Protein AF-A0A3N5STD5-F1 (afdb_monomer_lite)

Foldseek 3Di:
DDDDDDDPDDDDDDDDDPVVVVLVVLLFKDKDQDFWWAFKWFAQAQWKTKTKHWAPHFHPFWWDKDKDQQQQKWKQWPVRDTFGWPDKDWDDTGRTMTMIMTGGPGDHHRPTMIIIGGRHGIMMMTGPDD

Structure (mmCIF, N/CA/C/O backbone):
data_AF-A0A3N5STD5-F1
#
_entry.id   AF-A0A3N5STD5-F1
#
loop_
_atom_site.group_PDB
_atom_site.id
_atom_site.type_symbol
_atom_site.label_atom_id
_atom_site.label_alt_id
_atom_site.label_comp_id
_atom_site.label_asym_id
_atom_site.label_entity_id
_atom_site.label_seq_id
_atom_site.pdbx_PDB_ins_code
_atom_site.Cartn_x
_atom_site.Cartn_y
_atom_site.Cartn_z
_atom_site.occupancy
_atom_site.B_iso_or_equiv
_atom_site.auth_seq_id
_atom_site.auth_comp_id
_atom_site.auth_asym_id
_atom_site.auth_atom_id
_atom_site.pdbx_PDB_model_num
ATOM 1 N N . MET A 1 1 ? -17.150 -0.602 17.890 1.00 58.56 1 MET A N 1
ATOM 2 C CA . MET A 1 1 ? -16.863 -1.741 18.799 1.00 58.56 1 MET A CA 1
ATOM 3 C C . MET A 1 1 ? -18.070 -1.967 19.699 1.00 58.56 1 MET A C 1
ATOM 5 O O . MET A 1 1 ? -18.711 -0.989 20.048 1.00 58.56 1 MET A O 1
ATOM 9 N N . VAL A 1 2 ? -18.414 -3.212 20.040 1.00 60.97 2 VAL A N 1
ATOM 10 C CA . VAL A 1 2 ? -19.521 -3.514 20.971 1.00 60.97 2 VAL A CA 1
ATOM 11 C C . VAL A 1 2 ? -18.920 -3.829 22.340 1.00 60.97 2 VAL A C 1
ATOM 13 O O . VAL A 1 2 ? -18.091 -4.729 22.448 1.00 60.97 2 VAL A O 1
ATOM 16 N N . GLN A 1 3 ? -19.294 -3.069 23.369 1.00 64.88 3 GLN A N 1
ATOM 17 C CA . GLN A 1 3 ? -18.891 -3.319 24.754 1.00 64.88 3 GLN A CA 1
ATOM 18 C C . GLN A 1 3 ? -19.845 -4.352 25.364 1.00 64.88 3 GLN A C 1
ATOM 20 O O . GLN A 1 3 ? -21.055 -4.142 25.385 1.00 64.88 3 GLN A O 1
ATOM 25 N N . VAL A 1 4 ? -19.303 -5.490 25.805 1.00 72.25 4 VAL A N 1
ATOM 26 C CA . VAL A 1 4 ? -20.058 -6.538 26.506 1.00 72.25 4 VAL A CA 1
ATOM 27 C C . VAL A 1 4 ? -19.588 -6.553 27.948 1.00 72.25 4 VAL A C 1
ATOM 29 O O . VAL A 1 4 ? -18.437 -6.892 28.222 1.00 72.25 4 VAL A O 1
ATOM 32 N N . GLU A 1 5 ? -20.478 -6.181 28.860 1.00 76.31 5 GLU A N 1
ATOM 33 C CA . GLU A 1 5 ? -20.178 -6.133 30.286 1.00 76.31 5 GLU A CA 1
ATOM 34 C C . GLU A 1 5 ? -20.859 -7.284 31.030 1.00 76.31 5 GLU A C 1
ATOM 36 O O . GLU A 1 5 ? -22.054 -7.525 30.836 1.00 76.31 5 GLU A O 1
ATOM 41 N N . PRO A 1 6 ? -20.125 -8.021 31.881 1.00 73.50 6 PRO A N 1
ATOM 42 C CA . PRO A 1 6 ? -20.721 -9.040 32.727 1.00 73.50 6 PRO A CA 1
ATOM 43 C C . PRO A 1 6 ? -21.501 -8.378 33.870 1.00 73.50 6 PRO A C 1
ATOM 45 O O . PRO A 1 6 ? -20.928 -7.714 34.729 1.00 73.50 6 PRO A O 1
ATOM 48 N N . GLY A 1 7 ? -22.813 -8.597 33.913 1.00 78.31 7 GLY A N 1
ATOM 49 C CA . GLY A 1 7 ? -23.670 -8.078 34.974 1.00 78.31 7 GLY A CA 1
ATOM 50 C C . GLY A 1 7 ? -25.137 -8.437 34.760 1.00 78.31 7 GLY A C 1
ATOM 51 O O . GLY A 1 7 ? -25.549 -8.795 33.660 1.00 78.31 7 GLY A O 1
ATOM 52 N N . SER A 1 8 ? -25.936 -8.360 35.826 1.00 82.50 8 SER A N 1
ATOM 53 C CA . SER A 1 8 ? -27.399 -8.511 35.764 1.00 82.50 8 SER A CA 1
ATOM 54 C C . SER A 1 8 ? -28.131 -7.186 35.516 1.00 82.50 8 SER A C 1
ATOM 56 O O . SER A 1 8 ? -29.351 -7.180 35.364 1.00 82.50 8 SER A O 1
ATOM 58 N N . VAL A 1 9 ? -27.395 -6.070 35.489 1.00 79.12 9 VAL A N 1
ATOM 59 C CA . VAL A 1 9 ? -27.898 -4.707 35.299 1.00 79.12 9 VAL A CA 1
ATOM 60 C C . VAL A 1 9 ? -27.062 -4.039 34.213 1.00 79.12 9 VAL A C 1
ATOM 62 O O . VAL A 1 9 ? -25.842 -4.191 34.204 1.00 79.12 9 VAL A O 1
ATOM 65 N N . ALA A 1 10 ? -27.715 -3.316 33.306 1.00 76.19 10 ALA A N 1
ATOM 66 C CA . ALA A 1 10 ? -27.027 -2.497 32.316 1.00 76.19 10 ALA A CA 1
ATOM 67 C C . ALA A 1 10 ? -26.351 -1.304 33.009 1.00 76.19 10 ALA A C 1
ATOM 69 O O . ALA A 1 10 ? -27.002 -0.568 33.751 1.00 76.19 10 ALA A O 1
ATOM 70 N N . THR A 1 11 ? 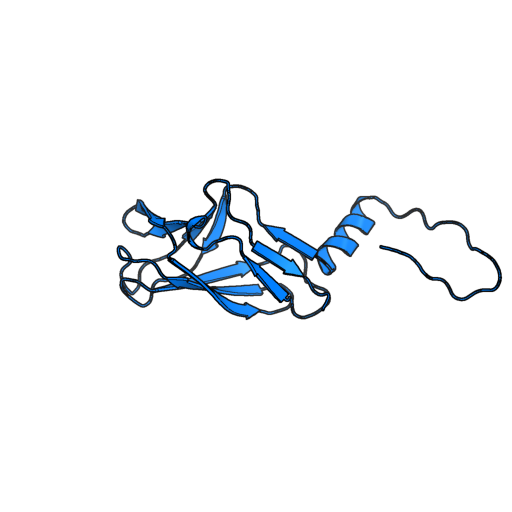-25.055 -1.137 32.783 1.00 77.75 11 THR A N 1
ATOM 71 C CA . THR A 1 11 ? -24.283 0.041 33.182 1.00 77.75 11 THR A CA 1
ATOM 72 C C . THR A 1 11 ? -24.541 1.197 32.217 1.00 77.75 11 THR A C 1
ATOM 74 O O . THR A 1 11 ? -25.002 1.002 31.087 1.00 77.75 11 THR A O 1
ATOM 77 N N . ASP A 1 12 ? -24.274 2.422 32.671 1.00 79.88 12 ASP A N 1
ATOM 78 C CA . ASP A 1 12 ? -24.343 3.594 31.803 1.00 79.88 12 ASP A CA 1
ATOM 79 C C . ASP A 1 12 ? -23.306 3.484 30.676 1.00 79.88 12 ASP A C 1
ATOM 81 O O . ASP A 1 12 ? -22.196 2.991 30.877 1.00 79.88 12 ASP A O 1
ATOM 85 N N . PHE A 1 13 ? -23.649 3.982 29.486 1.00 70.19 13 PHE A N 1
ATOM 86 C CA . PHE A 1 13 ? -22.715 4.009 28.362 1.00 70.19 13 PHE A CA 1
ATOM 87 C C . PHE A 1 13 ? -21.471 4.839 28.702 1.00 70.19 13 PHE A C 1
ATOM 89 O O . PHE A 1 13 ? -21.567 6.036 28.988 1.00 70.19 13 PHE A O 1
ATOM 96 N N . GLU A 1 14 ? -20.292 4.227 28.580 1.00 71.75 14 GLU A N 1
ATOM 97 C CA . GLU A 1 14 ? -19.027 4.954 28.637 1.00 71.75 14 GLU A CA 1
ATOM 98 C C . GLU A 1 14 ? -18.931 5.934 27.461 1.00 71.75 14 GLU A C 1
ATOM 100 O O . GLU A 1 14 ? -18.807 5.540 26.299 1.00 71.75 14 GLU A O 1
ATOM 105 N N . ASN A 1 15 ? -18.962 7.233 27.759 1.00 72.62 15 ASN A N 1
ATOM 106 C CA . ASN A 1 15 ? -18.720 8.270 26.763 1.00 72.62 15 ASN A CA 1
ATOM 107 C C . ASN A 1 15 ? -17.208 8.404 26.538 1.00 72.62 15 ASN A C 1
ATOM 109 O O . ASN A 1 15 ? -16.520 9.126 27.259 1.00 72.62 15 ASN A O 1
ATOM 113 N N . ARG A 1 16 ? -16.681 7.670 25.557 1.00 75.06 16 ARG A N 1
ATOM 114 C CA . ARG A 1 16 ? -15.303 7.853 25.086 1.00 75.06 16 ARG A CA 1
ATOM 115 C C . ARG A 1 16 ? -15.262 8.991 24.082 1.00 75.06 16 ARG A C 1
ATOM 117 O O . ARG A 1 16 ? -16.197 9.183 23.305 1.00 75.06 16 ARG A O 1
ATOM 124 N N . SER A 1 17 ? -14.178 9.756 24.080 1.00 80.31 17 SER A N 1
ATOM 125 C CA . SER A 1 17 ? -13.993 10.766 23.045 1.00 80.31 17 SER A CA 1
ATOM 126 C C . SER A 1 17 ? -13.829 10.096 21.677 1.00 80.31 17 SER A C 1
ATOM 128 O O . SER A 1 17 ? -13.299 8.989 21.556 1.00 80.31 17 SER A O 1
ATOM 130 N N . PHE A 1 18 ? -14.228 10.799 20.618 1.00 75.88 18 PHE A N 1
ATOM 131 C CA . PHE A 1 18 ? -14.092 10.307 19.245 1.00 75.88 18 PHE A CA 1
ATOM 132 C C . PHE A 1 18 ? -12.646 9.897 18.898 1.00 75.88 18 PHE A C 1
ATOM 134 O O . PHE A 1 18 ? -12.427 8.929 18.176 1.00 75.88 18 PHE A O 1
ATOM 141 N N . GLY A 1 19 ? -11.647 10.609 19.433 1.00 76.31 19 GLY A N 1
ATOM 142 C CA . GLY A 1 19 ? -10.234 10.284 19.222 1.00 76.31 19 GLY A CA 1
ATOM 143 C C . GLY A 1 19 ? -9.810 8.973 19.888 1.00 76.31 19 GLY A C 1
ATOM 144 O O . GLY A 1 19 ? -9.056 8.204 19.296 1.00 76.31 19 GLY A O 1
ATOM 145 N N . GLU A 1 20 ? -10.320 8.686 21.086 1.00 77.12 20 GLU A N 1
ATOM 146 C CA . GLU A 1 20 ? -10.051 7.426 21.789 1.00 77.12 20 GLU A CA 1
ATOM 147 C C . GLU A 1 20 ? -10.697 6.240 21.073 1.00 77.12 20 GLU A C 1
ATOM 149 O O . GLU A 1 20 ? -10.058 5.201 20.907 1.00 77.12 20 GLU A O 1
ATOM 154 N N . GLU A 1 21 ? -11.935 6.395 20.598 1.00 78.69 21 GLU A N 1
ATOM 155 C CA . GLU A 1 21 ? -12.605 5.348 19.825 1.00 78.69 21 GLU A CA 1
ATOM 156 C C . GLU A 1 21 ? -11.918 5.117 18.470 1.00 78.69 21 GLU A C 1
ATOM 158 O O . GLU A 1 21 ? -11.689 3.969 18.088 1.00 78.69 21 GLU A O 1
ATOM 163 N N . LEU A 1 22 ? -11.482 6.182 17.786 1.00 81.06 22 LEU A N 1
ATOM 164 C CA . LEU A 1 22 ? -10.717 6.071 16.542 1.00 81.06 22 LEU A CA 1
ATOM 165 C C . LEU A 1 22 ? -9.382 5.346 16.751 1.00 81.06 22 LEU A C 1
ATOM 167 O O . LEU A 1 22 ? -9.054 4.447 15.977 1.00 81.06 22 LEU A O 1
ATOM 171 N N . LEU A 1 23 ? -8.623 5.700 17.792 1.00 79.94 23 LEU A N 1
ATOM 172 C CA . LEU A 1 23 ? -7.362 5.028 18.120 1.00 79.94 23 LEU A CA 1
ATOM 173 C C . LEU A 1 23 ? -7.581 3.552 18.457 1.00 79.94 23 LEU A C 1
ATOM 175 O O . LEU A 1 23 ? -6.788 2.701 18.055 1.00 79.94 23 LEU A O 1
ATOM 179 N N . LEU A 1 24 ? -8.668 3.225 19.160 1.00 82.38 24 LEU A N 1
ATOM 180 C CA . LEU A 1 24 ? -9.045 1.836 19.404 1.00 82.38 24 LEU A CA 1
ATOM 181 C C . LEU A 1 24 ? -9.347 1.118 18.089 1.00 82.38 24 LEU A C 1
ATOM 183 O O . LEU A 1 24 ? -8.773 0.060 17.857 1.00 82.38 24 LEU A O 1
ATOM 187 N N . CYS A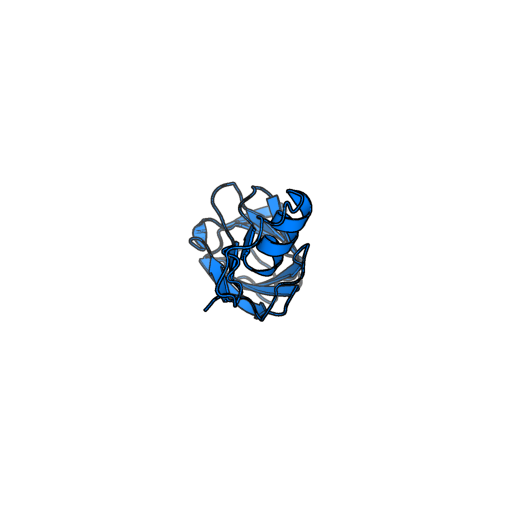 1 25 ? -10.155 1.701 17.203 1.00 85.50 25 CYS A N 1
ATOM 188 C CA . CYS A 1 25 ? -10.454 1.131 15.889 1.00 85.50 25 CYS A CA 1
ATOM 189 C C . CYS A 1 25 ? -9.199 0.930 15.024 1.00 85.50 25 CYS A C 1
ATOM 191 O O . CYS A 1 25 ? -9.061 -0.125 14.409 1.00 85.50 25 CYS A O 1
ATOM 193 N N . GLN A 1 26 ? -8.256 1.876 15.026 1.00 85.50 26 GLN A N 1
ATOM 194 C CA . GLN A 1 26 ? -7.005 1.788 14.258 1.00 85.50 26 GLN A CA 1
ATOM 195 C C . GLN A 1 26 ? -6.092 0.643 14.714 1.00 85.50 26 GLN A C 1
ATOM 197 O O . GLN A 1 26 ? -5.301 0.135 13.924 1.00 85.50 26 GLN A O 1
ATOM 202 N N . ARG A 1 27 ? -6.216 0.173 15.959 1.00 91.06 27 ARG A N 1
ATOM 203 C CA . ARG A 1 27 ? -5.521 -1.046 16.403 1.00 91.06 27 ARG A CA 1
ATOM 204 C C . ARG A 1 27 ? -6.122 -2.316 15.795 1.00 91.06 27 ARG A C 1
ATOM 206 O O . ARG A 1 27 ? -5.444 -3.339 15.782 1.00 91.06 27 ARG A O 1
ATOM 213 N N . TYR A 1 28 ? -7.372 -2.273 15.331 1.00 91.81 28 TYR A N 1
ATOM 214 C CA . TYR A 1 28 ? -8.066 -3.432 14.769 1.00 91.81 28 TYR A CA 1
ATOM 215 C C . TYR A 1 28 ? -8.057 -3.470 13.248 1.00 91.81 28 TYR A C 1
ATOM 217 O O . TYR A 1 28 ? -7.851 -4.543 12.679 1.00 91.81 28 TYR A O 1
ATOM 225 N N . TYR A 1 29 ? -8.259 -2.315 12.617 1.00 92.94 29 TYR A N 1
ATOM 226 C CA . TYR A 1 29 ? -8.349 -2.177 11.172 1.00 92.94 29 TYR A CA 1
ATOM 227 C C . TYR A 1 29 ? -7.724 -0.864 10.700 1.00 92.94 29 TYR A C 1
ATOM 229 O O . TYR A 1 29 ? -8.023 0.208 11.231 1.00 92.94 29 TYR A O 1
ATOM 237 N N . GLN A 1 30 ? -6.898 -0.935 9.658 1.00 94.19 30 GLN A N 1
ATOM 238 C CA . GLN A 1 30 ? -6.364 0.235 8.961 1.00 94.19 30 GLN A CA 1
ATOM 239 C C . GLN A 1 30 ? -6.473 0.043 7.452 1.00 94.19 30 GLN A C 1
ATOM 241 O O . GLN A 1 30 ? -6.278 -1.055 6.937 1.00 94.19 30 GLN A O 1
ATOM 246 N N . LYS A 1 31 ? -6.754 1.129 6.730 1.00 94.25 31 LYS A N 1
ATOM 247 C CA . LYS A 1 31 ? -6.858 1.130 5.269 1.00 94.25 31 LYS A CA 1
ATOM 248 C C . LYS A 1 31 ? -6.063 2.281 4.672 1.00 94.25 31 LYS A C 1
ATOM 250 O O . LYS A 1 31 ? -6.308 3.445 4.979 1.00 94.25 31 LYS A O 1
ATOM 255 N N . LEU A 1 32 ? -5.147 1.948 3.771 1.00 94.31 32 LEU A N 1
ATOM 256 C CA . LEU A 1 32 ? -4.412 2.891 2.939 1.00 94.31 32 LEU A CA 1
ATOM 257 C C . LEU A 1 32 ? -5.073 2.940 1.564 1.00 94.31 32 LEU A C 1
ATOM 259 O O . LEU A 1 32 ? -4.855 2.053 0.749 1.00 94.31 32 LEU A O 1
ATOM 263 N N . SER A 1 33 ? -5.898 3.956 1.308 1.00 94.75 33 SER A N 1
ATOM 264 C CA . SER A 1 33 ? -6.582 4.139 0.014 1.00 94.75 33 SER A CA 1
ATOM 265 C C . SER A 1 33 ? -6.476 5.552 -0.556 1.00 94.75 33 SER A C 1
ATOM 267 O O . SER A 1 33 ? -6.947 5.807 -1.661 1.00 94.75 33 SER A O 1
ATOM 269 N N . ALA A 1 34 ? -5.871 6.484 0.183 1.00 91.81 34 ALA A N 1
ATOM 270 C CA . ALA A 1 34 ? -5.622 7.828 -0.320 1.00 91.81 34 ALA A CA 1
ATOM 271 C C . ALA A 1 34 ? -4.633 7.775 -1.493 1.00 91.81 34 ALA A C 1
ATOM 273 O O . ALA A 1 34 ? -3.681 6.990 -1.478 1.00 91.81 34 ALA A O 1
ATOM 274 N N . ALA A 1 35 ? -4.854 8.612 -2.507 1.00 92.31 35 ALA A N 1
ATOM 275 C CA . ALA A 1 35 ? -3.870 8.804 -3.564 1.00 92.31 35 ALA A CA 1
ATOM 276 C C . ALA A 1 35 ? -2.584 9.368 -2.948 1.00 92.31 35 ALA A C 1
ATOM 278 O O . ALA A 1 35 ? -2.630 10.299 -2.141 1.00 92.31 35 ALA A O 1
ATOM 279 N N . GLY A 1 36 ? -1.435 8.800 -3.301 1.00 92.19 36 GLY A N 1
ATOM 280 C CA . GLY A 1 36 ? -0.190 9.134 -2.622 1.00 92.19 36 GLY A CA 1
ATOM 281 C C . GLY A 1 36 ? 0.810 7.992 -2.577 1.00 92.19 36 GLY A C 1
ATOM 282 O O . GLY A 1 36 ? 0.587 6.905 -3.108 1.00 92.19 36 GLY A O 1
ATOM 283 N N . ARG A 1 37 ? 1.962 8.277 -1.971 1.00 92.50 37 ARG A N 1
ATOM 284 C CA . ARG A 1 37 ? 3.056 7.318 -1.799 1.00 92.50 37 ARG A CA 1
ATOM 285 C C . ARG A 1 37 ? 2.783 6.491 -0.549 1.00 92.50 37 ARG A C 1
ATOM 287 O O . ARG A 1 37 ? 2.537 7.063 0.507 1.00 92.50 37 ARG A O 1
ATOM 294 N N . PHE A 1 38 ? 2.826 5.171 -0.679 1.00 93.69 38 PHE A N 1
ATOM 295 C CA . PHE A 1 38 ? 2.576 4.250 0.430 1.00 93.69 38 PHE A CA 1
ATOM 296 C C . PHE A 1 38 ? 3.858 3.813 1.126 1.00 93.69 38 PHE A C 1
ATOM 298 O O . PHE A 1 38 ? 3.890 3.731 2.347 1.00 93.69 38 PHE A O 1
ATOM 305 N N . GLY A 1 39 ? 4.913 3.552 0.360 1.00 94.06 39 GLY A N 1
ATOM 306 C CA . GLY A 1 39 ? 6.149 3.007 0.901 1.00 94.06 39 GLY A CA 1
ATOM 307 C C . GLY A 1 39 ? 7.312 3.163 -0.058 1.00 94.06 39 GLY A C 1
ATOM 308 O O . GLY A 1 39 ? 7.136 3.507 -1.232 1.00 94.06 39 GLY A O 1
ATOM 309 N N . VAL A 1 40 ? 8.503 2.910 0.466 1.00 95.56 40 VAL A N 1
ATOM 310 C CA . VAL A 1 40 ? 9.763 2.992 -0.272 1.00 95.56 40 VAL A CA 1
ATOM 311 C C . VAL A 1 40 ? 10.544 1.699 -0.106 1.00 95.56 40 VAL A C 1
ATOM 313 O O . VAL A 1 40 ? 10.373 0.974 0.873 1.00 95.56 40 VAL A O 1
ATOM 316 N N . GLY A 1 41 ? 11.411 1.406 -1.061 1.00 95.56 41 GLY A N 1
ATOM 317 C CA . GLY A 1 41 ? 12.308 0.269 -0.976 1.00 95.56 41 GLY A CA 1
ATOM 318 C C . GLY A 1 41 ? 13.232 0.199 -2.177 1.00 95.56 41 GLY A C 1
ATOM 319 O O . GLY A 1 41 ? 13.656 1.237 -2.687 1.00 95.56 41 GLY A O 1
ATOM 320 N N . GLN A 1 42 ? 13.551 -1.014 -2.613 1.00 96.44 42 GLN A N 1
ATOM 321 C CA . GLN A 1 42 ? 14.558 -1.245 -3.643 1.00 96.4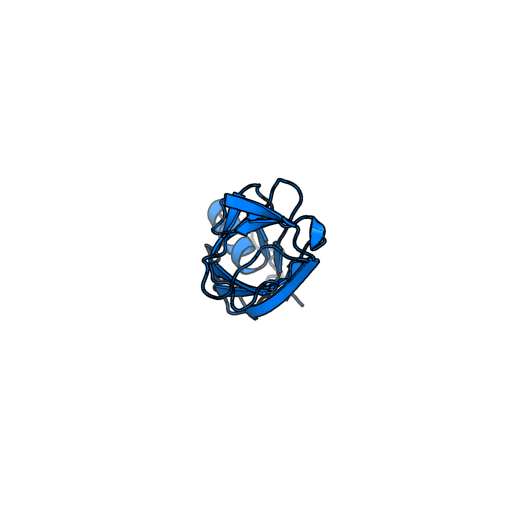4 42 GLN A CA 1
ATOM 322 C C . GLN A 1 42 ? 14.119 -2.298 -4.653 1.00 96.44 42 GLN A C 1
ATOM 324 O O . GLN A 1 42 ? 13.386 -3.237 -4.338 1.00 96.44 42 GLN A O 1
ATOM 329 N N . CYS A 1 43 ? 14.623 -2.159 -5.869 1.00 96.56 43 CYS A N 1
ATOM 330 C CA . CYS A 1 43 ? 14.556 -3.178 -6.901 1.00 96.56 43 CYS A CA 1
ATOM 331 C C . CYS A 1 43 ? 15.752 -4.121 -6.744 1.00 96.56 43 CYS A C 1
ATOM 333 O O . CYS A 1 43 ? 16.884 -3.668 -6.589 1.00 96.56 43 CYS A O 1
ATOM 335 N N . TYR A 1 44 ? 15.534 -5.430 -6.833 1.00 95.69 44 TYR A N 1
ATOM 336 C CA . TYR A 1 44 ? 16.621 -6.421 -6.867 1.00 95.69 44 TYR A CA 1
ATOM 337 C C . TYR A 1 44 ? 16.711 -7.141 -8.219 1.00 95.69 44 TYR A C 1
ATOM 339 O O . TYR A 1 44 ? 17.627 -7.930 -8.444 1.00 95.69 44 TYR A O 1
ATOM 347 N N . SER A 1 45 ? 15.792 -6.857 -9.144 1.00 96.25 45 SER A N 1
ATOM 348 C CA . SER A 1 45 ? 15.859 -7.298 -10.537 1.00 96.25 45 SER A CA 1
ATOM 349 C C . SER A 1 45 ? 15.267 -6.239 -11.477 1.00 96.25 45 SER A C 1
ATOM 351 O O . SER A 1 45 ? 14.882 -5.150 -11.054 1.00 96.25 45 SER A O 1
ATOM 353 N N . THR A 1 46 ? 15.181 -6.558 -12.769 1.00 95.81 46 THR A N 1
ATOM 354 C CA . THR A 1 46 ? 14.559 -5.693 -13.784 1.00 95.81 46 THR A CA 1
ATOM 355 C C . THR A 1 46 ? 13.025 -5.703 -13.765 1.00 95.81 46 THR A C 1
ATOM 357 O O . THR A 1 46 ? 12.386 -4.905 -14.456 1.00 95.81 46 THR A O 1
ATOM 360 N N . THR A 1 47 ? 12.425 -6.592 -12.969 1.00 96.94 47 THR A N 1
ATOM 361 C CA . THR A 1 47 ? 10.969 -6.804 -12.882 1.00 96.94 47 THR A CA 1
ATOM 362 C C . THR A 1 47 ? 10.470 -6.980 -11.452 1.00 96.94 47 THR A C 1
ATOM 364 O O . THR A 1 47 ? 9.274 -7.172 -11.253 1.00 96.94 47 THR A O 1
ATOM 367 N N . SER A 1 48 ? 11.357 -6.964 -10.455 1.00 97.19 48 SER A N 1
ATOM 368 C CA . SER A 1 48 ? 11.012 -7.261 -9.066 1.00 97.19 48 SER A CA 1
ATOM 369 C C . SER A 1 48 ? 11.733 -6.350 -8.081 1.00 97.19 48 SER A C 1
ATOM 371 O O . SER A 1 48 ? 12.909 -6.008 -8.241 1.00 97.19 48 SER A O 1
ATOM 373 N N . GLY A 1 49 ? 11.009 -5.999 -7.027 1.00 96.75 49 GLY A N 1
ATOM 374 C CA . GLY A 1 49 ? 11.511 -5.231 -5.903 1.00 96.75 49 GLY A CA 1
ATOM 375 C C . GLY A 1 49 ? 10.711 -5.500 -4.640 1.00 96.75 49 GLY A C 1
ATOM 376 O O . GLY A 1 49 ? 9.761 -6.284 -4.631 1.00 96.75 49 GLY A O 1
ATOM 377 N N . GLU A 1 50 ? 11.114 -4.835 -3.572 1.00 97.06 50 GLU A N 1
ATOM 378 C CA . GLU A 1 50 ? 10.469 -4.902 -2.271 1.00 97.06 50 GLU A CA 1
ATOM 379 C C . GLU A 1 50 ? 10.268 -3.489 -1.742 1.00 97.06 50 GLU A C 1
ATOM 381 O O . GLU A 1 50 ? 11.154 -2.641 -1.869 1.00 97.06 50 GLU A O 1
ATOM 386 N N . VAL A 1 51 ? 9.096 -3.228 -1.173 1.00 96.81 51 VAL A N 1
ATOM 387 C CA . VAL A 1 51 ? 8.743 -1.950 -0.552 1.00 96.81 51 VAL A CA 1
ATOM 388 C C . VAL A 1 51 ? 8.338 -2.175 0.889 1.00 96.81 51 VAL A C 1
ATOM 390 O O . VAL A 1 51 ? 7.694 -3.167 1.212 1.00 96.81 51 VAL A O 1
ATOM 393 N N . HIS A 1 52 ? 8.677 -1.217 1.737 1.00 96.00 52 HIS A N 1
ATOM 394 C CA . HIS A 1 52 ? 8.344 -1.240 3.148 1.00 96.00 52 HIS A CA 1
ATOM 395 C C . HIS A 1 52 ? 7.505 -0.023 3.500 1.00 96.00 52 HIS A C 1
ATOM 397 O O . HIS A 1 52 ? 7.742 1.086 3.003 1.00 96.00 52 HIS A O 1
ATOM 403 N N . LEU A 1 53 ? 6.522 -0.233 4.368 1.00 95.00 53 LEU A N 1
ATOM 404 C CA . LEU A 1 53 ? 5.742 0.841 4.958 1.00 95.00 53 LEU A CA 1
ATOM 405 C C . LEU A 1 53 ? 5.504 0.600 6.443 1.00 95.00 53 LEU A C 1
ATOM 407 O O . LEU A 1 53 ? 5.520 -0.534 6.926 1.00 95.00 53 LEU A O 1
ATOM 411 N N . TRP A 1 54 ? 5.276 1.700 7.151 1.00 93.69 54 TRP A N 1
ATOM 412 C CA . TRP A 1 54 ? 4.995 1.710 8.578 1.00 93.69 54 TRP A CA 1
ATOM 413 C C . TRP A 1 54 ? 3.591 2.248 8.812 1.00 93.69 54 TRP A C 1
ATOM 415 O O . TRP A 1 54 ? 3.202 3.262 8.227 1.00 93.69 54 TRP A O 1
ATOM 425 N N . LEU A 1 55 ? 2.841 1.577 9.677 1.00 92.88 55 LEU A N 1
ATOM 426 C CA . LEU A 1 55 ? 1.538 2.051 10.115 1.00 92.88 55 LEU A CA 1
ATOM 427 C C . LEU A 1 55 ? 1.707 3.126 11.201 1.00 92.88 55 LEU A C 1
ATOM 429 O O . LEU A 1 55 ? 2.596 3.011 12.047 1.00 92.88 55 LEU A O 1
ATOM 433 N N . PRO A 1 56 ? 0.849 4.163 11.227 1.00 88.94 56 PRO A N 1
ATOM 434 C CA . PRO A 1 56 ? 0.901 5.215 12.245 1.00 88.94 56 PRO A CA 1
ATOM 435 C C . PRO A 1 56 ? 0.546 4.713 13.651 1.00 88.94 56 PRO A C 1
ATOM 437 O O . PRO A 1 56 ? 0.869 5.357 14.644 1.00 88.94 56 PRO A O 1
ATOM 440 N N . THR A 1 57 ? -0.154 3.585 13.755 1.00 90.25 57 THR A N 1
ATOM 441 C CA . THR A 1 57 ? -0.538 2.954 15.021 1.00 90.25 57 THR A CA 1
ATOM 442 C C . THR A 1 57 ? -0.293 1.460 14.916 1.00 90.25 57 THR A C 1
ATOM 444 O O . THR A 1 57 ? -0.558 0.862 13.873 1.00 90.25 57 THR A O 1
ATOM 447 N N . SER A 1 58 ? 0.217 0.852 15.987 1.00 93.00 58 SER A N 1
ATOM 448 C CA . SER A 1 58 ? 0.413 -0.591 16.025 1.00 93.00 58 SER A CA 1
ATOM 449 C C . SER A 1 58 ? -0.924 -1.331 16.079 1.00 93.00 58 SER A C 1
ATOM 451 O O . SER A 1 58 ? -1.821 -1.010 16.862 1.00 93.00 58 SER A O 1
ATOM 453 N N . MET A 1 59 ? -1.040 -2.354 15.245 1.00 92.81 59 MET A N 1
ATOM 454 C CA . MET A 1 59 ? -2.128 -3.317 15.250 1.00 92.81 59 MET A CA 1
ATOM 455 C C . MET A 1 59 ? -2.123 -4.112 16.562 1.00 92.81 59 MET A C 1
ATOM 457 O O . MET A 1 59 ? -1.100 -4.259 17.236 1.00 92.81 59 MET A O 1
ATOM 461 N N . ARG A 1 60 ? -3.285 -4.639 16.945 1.00 92.56 60 ARG A N 1
ATOM 462 C CA . ARG A 1 60 ? -3.466 -5.441 18.162 1.00 92.56 60 ARG A CA 1
ATOM 463 C C . ARG A 1 60 ? -2.762 -6.800 18.081 1.00 92.56 60 ARG A C 1
ATOM 465 O O . ARG A 1 60 ? -2.260 -7.280 19.094 1.00 92.56 60 ARG A O 1
ATOM 472 N N . SER A 1 61 ? -2.746 -7.404 16.900 1.00 90.94 61 SER A N 1
ATOM 473 C CA . SER A 1 61 ? -2.071 -8.662 16.566 1.00 90.94 61 SER A CA 1
ATOM 474 C C . SER A 1 61 ? -1.563 -8.602 15.125 1.00 90.94 61 SER A C 1
ATOM 476 O O . SER A 1 61 ? -1.805 -7.612 14.430 1.00 90.94 61 SER A O 1
ATOM 478 N N . ALA A 1 62 ? -0.834 -9.637 14.690 1.00 87.81 62 ALA A N 1
ATOM 479 C CA . ALA A 1 62 ? -0.345 -9.738 13.317 1.00 87.81 62 ALA A CA 1
ATOM 480 C C . ALA A 1 62 ? -1.494 -9.509 12.323 1.00 87.81 62 ALA A C 1
ATOM 482 O O . ALA A 1 62 ? -2.551 -10.131 12.442 1.00 87.81 62 ALA A O 1
ATOM 483 N N . ALA A 1 63 ? -1.296 -8.576 11.391 1.00 90.44 63 ALA A N 1
ATOM 484 C CA . ALA A 1 63 ? -2.341 -8.164 10.470 1.00 90.44 63 ALA A CA 1
ATOM 485 C C . ALA A 1 63 ? -2.437 -9.111 9.269 1.00 90.44 63 ALA A C 1
ATOM 487 O O . ALA A 1 63 ? -1.438 -9.390 8.599 1.00 90.44 63 ALA A O 1
ATOM 488 N N . ASN A 1 64 ? -3.663 -9.518 8.955 1.00 92.44 64 ASN A N 1
ATOM 489 C CA . ASN A 1 64 ? -4.062 -10.018 7.652 1.00 92.44 64 ASN A CA 1
ATOM 490 C C . ASN A 1 64 ? -4.070 -8.846 6.667 1.00 92.44 64 ASN A C 1
ATOM 492 O O . ASN A 1 64 ? -4.781 -7.860 6.875 1.00 92.44 64 ASN A O 1
ATOM 496 N N . VAL A 1 65 ? -3.260 -8.949 5.612 1.00 95.12 65 VAL A N 1
ATOM 497 C CA . VAL A 1 65 ? -3.121 -7.899 4.598 1.00 95.12 65 VAL A CA 1
ATOM 498 C C . VAL A 1 65 ? -3.889 -8.287 3.345 1.00 95.12 65 VAL A C 1
ATOM 500 O O . VAL A 1 65 ? -3.642 -9.343 2.762 1.00 95.12 65 VAL A O 1
ATOM 503 N N . THR A 1 66 ? -4.780 -7.411 2.896 1.00 95.50 66 THR A N 1
ATOM 504 C CA . THR A 1 66 ? -5.506 -7.566 1.632 1.00 95.50 66 THR A CA 1
ATOM 505 C C . THR A 1 66 ? -5.281 -6.365 0.727 1.00 95.50 66 THR A C 1
ATOM 507 O O . THR A 1 66 ? -5.204 -5.227 1.187 1.00 95.50 66 THR A O 1
ATOM 510 N N . PHE A 1 67 ? -5.194 -6.618 -0.576 1.00 96.19 67 PHE A N 1
ATOM 511 C CA . PHE A 1 67 ? -4.915 -5.604 -1.588 1.00 96.19 67 PHE A CA 1
ATOM 512 C C . PHE A 1 67 ? -6.096 -5.477 -2.549 1.00 96.19 67 PHE A C 1
ATOM 514 O O . PHE A 1 67 ? -6.788 -6.456 -2.834 1.00 96.19 67 PHE A O 1
ATOM 521 N N . SER A 1 68 ? -6.281 -4.288 -3.119 1.00 96.75 68 SER A N 1
ATOM 522 C CA . SER A 1 68 ? -6.989 -4.151 -4.393 1.00 96.75 68 SER A CA 1
ATOM 523 C C . SER A 1 68 ? -6.221 -4.864 -5.517 1.00 96.75 68 SER A C 1
ATOM 525 O O . SER A 1 68 ? -5.115 -5.376 -5.325 1.00 96.75 68 SER A O 1
ATOM 527 N N . ALA A 1 69 ? -6.785 -4.891 -6.727 1.00 96.50 69 ALA A N 1
ATOM 528 C CA . ALA A 1 69 ? -6.115 -5.504 -7.872 1.00 96.50 69 ALA A CA 1
ATOM 529 C C . ALA A 1 69 ? -4.710 -4.912 -8.088 1.00 96.50 69 ALA A C 1
ATOM 531 O O . ALA A 1 69 ? -4.549 -3.691 -8.093 1.00 96.50 69 ALA A O 1
ATOM 532 N N . ALA A 1 70 ? -3.708 -5.765 -8.324 1.00 96.38 70 ALA A N 1
ATOM 533 C CA . ALA A 1 70 ? -2.310 -5.353 -8.489 1.00 96.38 70 ALA A CA 1
ATOM 534 C C . ALA A 1 70 ? -2.144 -4.231 -9.534 1.00 96.38 70 ALA A C 1
ATOM 536 O O . ALA A 1 70 ? -1.433 -3.264 -9.292 1.00 96.38 70 ALA A O 1
ATOM 537 N N . SER A 1 71 ? -2.903 -4.291 -10.631 1.00 95.56 71 SER A N 1
ATOM 538 C CA . SER A 1 71 ? -2.893 -3.295 -11.710 1.00 95.56 71 SER A CA 1
ATOM 539 C C . SER A 1 71 ? -3.365 -1.891 -11.311 1.00 95.56 71 SER A C 1
ATOM 541 O O . SER A 1 71 ? -3.179 -0.952 -12.081 1.00 95.56 71 SER A O 1
ATOM 543 N N . THR A 1 72 ? -3.997 -1.730 -10.143 1.00 95.69 72 THR A N 1
ATOM 544 C CA . THR A 1 72 ? -4.348 -0.409 -9.585 1.00 95.69 72 THR A CA 1
ATOM 545 C C . THR A 1 72 ? -3.155 0.281 -8.926 1.00 95.69 72 THR A C 1
ATOM 547 O O . THR A 1 72 ? -3.155 1.503 -8.785 1.00 95.69 72 THR A O 1
ATOM 550 N N . PHE A 1 73 ? -2.128 -0.484 -8.550 1.00 96.25 73 PHE A N 1
ATOM 551 C CA . PHE A 1 73 ? -0.892 0.044 -7.999 1.00 96.25 73 PHE A CA 1
ATOM 552 C C . PHE A 1 73 ? 0.078 0.402 -9.117 1.00 96.25 73 PHE A C 1
ATOM 554 O O . PHE A 1 73 ? 0.161 -0.251 -10.163 1.00 96.25 73 PHE A O 1
ATOM 561 N N . VAL A 1 74 ? 0.877 1.426 -8.855 1.00 95.94 74 VAL A N 1
ATOM 562 C CA . VAL A 1 74 ? 1.995 1.804 -9.707 1.00 95.94 74 VAL A CA 1
ATOM 563 C C . VAL A 1 74 ? 3.238 1.970 -8.853 1.00 95.94 74 V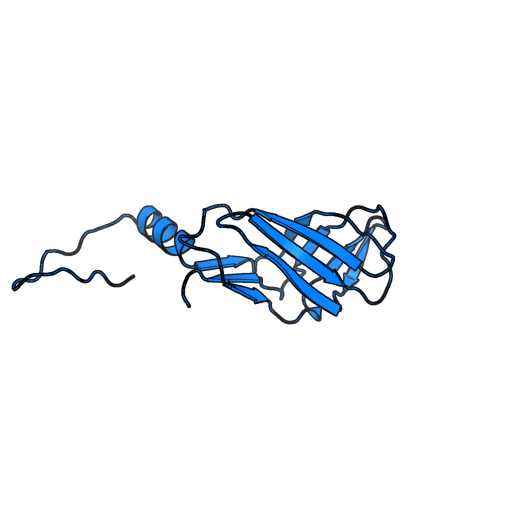AL A C 1
ATOM 565 O O . VAL A 1 74 ? 3.172 2.288 -7.665 1.00 95.94 74 VAL A O 1
ATOM 568 N N . VAL A 1 75 ? 4.388 1.768 -9.471 1.00 95.88 75 VAL A N 1
ATOM 569 C CA . VAL A 1 75 ? 5.666 2.120 -8.875 1.00 95.88 75 VAL A CA 1
ATOM 570 C C . VAL A 1 75 ? 6.295 3.274 -9.622 1.00 95.88 75 VAL A C 1
ATOM 572 O O . VAL A 1 75 ? 6.264 3.316 -10.851 1.00 95.88 75 VAL A O 1
ATOM 575 N N . PHE A 1 76 ? 6.866 4.210 -8.874 1.00 93.12 76 PHE A N 1
ATOM 576 C CA . PHE A 1 76 ? 7.697 5.262 -9.438 1.00 93.12 76 PHE A CA 1
ATOM 577 C C . PHE A 1 76 ? 9.146 4.769 -9.453 1.00 93.12 76 PHE A C 1
ATOM 579 O O . PHE A 1 76 ? 9.728 4.541 -8.388 1.00 93.12 76 PHE A O 1
ATOM 586 N N . SER A 1 77 ? 9.693 4.542 -10.650 1.00 86.81 77 SER A N 1
ATOM 587 C CA . SER A 1 77 ? 11.062 4.048 -10.831 1.00 86.81 77 SER A CA 1
ATOM 588 C C . SER A 1 77 ? 12.092 5.178 -10.799 1.00 86.81 77 SER A C 1
ATOM 590 O O . SER A 1 77 ? 11.762 6.352 -10.991 1.00 86.81 77 SER A O 1
ATOM 592 N N . ALA A 1 78 ? 13.367 4.826 -10.620 1.00 86.38 78 ALA A N 1
ATOM 593 C CA . ALA A 1 78 ? 14.475 5.784 -10.668 1.00 86.38 78 ALA A CA 1
ATOM 594 C C . ALA A 1 78 ? 14.602 6.503 -12.028 1.00 86.38 78 ALA A C 1
ATOM 596 O O . ALA A 1 78 ? 15.122 7.615 -12.089 1.00 86.38 78 ALA A O 1
ATOM 597 N N . ALA A 1 79 ? 14.048 5.930 -13.103 1.00 85.06 79 ALA A N 1
ATOM 598 C CA . ALA A 1 79 ? 13.946 6.566 -14.417 1.00 85.06 79 ALA A CA 1
ATOM 599 C C . ALA A 1 79 ? 12.845 7.649 -14.507 1.00 85.06 79 ALA A C 1
ATOM 601 O O . ALA A 1 79 ? 12.567 8.158 -15.592 1.00 85.06 79 ALA A O 1
ATOM 602 N N . GLY A 1 80 ? 12.173 7.983 -13.399 1.00 85.56 80 GLY A N 1
ATOM 603 C CA . GLY A 1 80 ? 11.128 9.010 -13.355 1.00 85.56 80 GLY A CA 1
ATOM 604 C C . GLY A 1 80 ? 9.806 8.588 -14.002 1.00 85.56 80 GLY A C 1
ATOM 605 O O . GLY A 1 80 ? 9.001 9.444 -14.364 1.00 85.56 80 GLY A O 1
ATOM 606 N N . SER A 1 81 ? 9.585 7.282 -14.172 1.00 88.56 81 SER A N 1
ATOM 607 C CA . SER A 1 81 ? 8.408 6.727 -14.845 1.00 88.56 81 SER A CA 1
ATOM 608 C C . SER A 1 81 ? 7.487 6.003 -13.865 1.00 88.56 81 SER A C 1
ATOM 610 O O . SER A 1 81 ? 7.951 5.331 -12.944 1.00 88.56 81 SER A O 1
ATOM 612 N N . ASN A 1 82 ? 6.176 6.107 -14.096 1.00 92.88 82 ASN A N 1
ATOM 613 C CA . ASN A 1 82 ? 5.182 5.278 -13.416 1.00 92.88 82 ASN A CA 1
ATOM 614 C C . ASN A 1 82 ? 5.036 3.951 -14.161 1.00 92.88 82 ASN A C 1
ATOM 616 O O . ASN A 1 82 ? 4.751 3.941 -15.358 1.00 92.88 82 ASN A O 1
ATOM 620 N N . ILE A 1 83 ? 5.193 2.842 -13.449 1.00 95.19 83 ILE A N 1
ATOM 621 C CA . ILE A 1 83 ? 5.104 1.494 -14.006 1.00 95.19 83 ILE A CA 1
ATOM 622 C C . ILE A 1 83 ? 3.988 0.747 -13.289 1.00 95.19 83 ILE A C 1
ATOM 624 O O . ILE A 1 83 ? 3.950 0.707 -12.061 1.00 95.19 83 ILE A O 1
ATOM 628 N N . THR A 1 84 ? 3.077 0.148 -14.050 1.00 96.44 84 THR A N 1
ATOM 629 C CA . THR A 1 84 ? 1.975 -0.643 -13.494 1.00 96.44 84 THR A CA 1
ATOM 630 C C . THR A 1 84 ? 2.486 -1.915 -12.828 1.00 96.44 84 THR A C 1
ATOM 632 O O . THR A 1 84 ? 3.299 -2.655 -13.391 1.00 96.44 84 THR A O 1
ATOM 635 N N . VAL A 1 85 ? 1.975 -2.179 -11.629 1.00 97.31 85 VAL A N 1
ATOM 636 C CA . VAL A 1 85 ? 2.265 -3.399 -10.882 1.00 97.31 85 VAL A CA 1
ATOM 637 C C . VAL A 1 85 ? 1.449 -4.561 -11.451 1.00 97.31 85 VAL A C 1
ATOM 639 O O . VAL A 1 85 ? 0.270 -4.438 -11.768 1.00 97.31 85 VAL A O 1
ATOM 642 N N . THR A 1 86 ? 2.100 -5.710 -11.590 1.00 97.88 86 THR A N 1
ATOM 643 C CA . THR A 1 86 ? 1.515 -6.960 -12.102 1.00 97.88 86 THR A CA 1
ATOM 644 C C . THR A 1 86 ? 1.232 -7.961 -10.987 1.00 97.88 86 THR A C 1
ATOM 646 O O . THR A 1 86 ? 0.267 -8.714 -11.083 1.00 97.88 86 THR A O 1
ATOM 649 N N . ALA A 1 87 ? 2.015 -7.927 -9.905 1.00 97.75 87 ALA A N 1
ATOM 650 C CA . ALA A 1 87 ? 1.748 -8.673 -8.682 1.00 97.75 87 ALA A CA 1
ATOM 651 C C . ALA A 1 87 ? 2.260 -7.906 -7.457 1.00 97.75 87 ALA A C 1
ATOM 653 O O . ALA A 1 87 ? 3.269 -7.202 -7.528 1.00 97.75 87 ALA A O 1
ATOM 654 N N . ILE A 1 88 ? 1.547 -8.058 -6.344 1.00 97.19 88 ILE A N 1
ATOM 655 C CA . ILE A 1 88 ? 1.915 -7.557 -5.019 1.00 97.19 88 ILE A CA 1
ATOM 656 C C . ILE A 1 88 ? 1.647 -8.667 -4.006 1.00 97.19 88 ILE A C 1
ATOM 658 O O . ILE A 1 88 ? 0.626 -9.353 -4.097 1.00 97.19 88 ILE A O 1
ATOM 662 N N . SER A 1 89 ? 2.569 -8.907 -3.077 1.00 96.50 89 SER A N 1
ATOM 663 C CA . SER A 1 89 ? 2.407 -9.949 -2.054 1.00 96.50 89 SER A CA 1
ATOM 664 C C . SER A 1 89 ? 3.164 -9.608 -0.770 1.00 96.50 89 SER A C 1
ATOM 666 O O . SER A 1 89 ? 4.255 -9.037 -0.852 1.00 96.50 89 SER A O 1
ATOM 668 N N . PRO A 1 90 ? 2.628 -9.959 0.413 1.00 95.50 90 PRO A N 1
ATOM 669 C CA . PRO A 1 90 ? 3.298 -9.721 1.684 1.00 95.50 90 PRO A CA 1
ATOM 670 C C . PRO A 1 90 ? 4.552 -10.583 1.815 1.00 95.50 90 PRO A C 1
ATOM 672 O O . PRO A 1 90 ? 4.529 -11.768 1.492 1.00 95.50 90 PRO A O 1
ATOM 675 N N . VAL A 1 91 ? 5.640 -9.974 2.290 1.00 95.31 91 VAL A N 1
ATOM 676 C CA . VAL A 1 91 ? 6.907 -10.664 2.603 1.00 95.31 91 VAL A CA 1
ATOM 677 C C . VAL A 1 91 ? 7.246 -10.599 4.088 1.00 95.31 91 VAL A C 1
ATOM 679 O O . VAL A 1 91 ? 7.826 -11.534 4.630 1.00 95.31 91 VAL A O 1
ATOM 682 N N . SER A 1 92 ? 6.837 -9.527 4.766 1.00 92.44 92 SER A N 1
ATOM 683 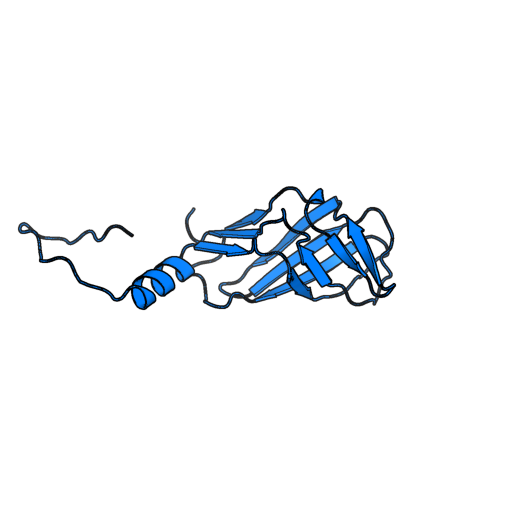C CA . SER A 1 92 ? 6.942 -9.372 6.214 1.00 92.44 92 SER A CA 1
ATOM 684 C C . SER A 1 92 ? 5.722 -8.615 6.732 1.00 92.44 92 SER A C 1
ATOM 686 O O . SER A 1 92 ? 5.210 -7.710 6.071 1.00 92.44 92 SER A O 1
ATOM 688 N N . SER A 1 93 ? 5.210 -9.019 7.891 1.00 89.94 93 SER A N 1
ATOM 689 C CA . SER A 1 93 ? 4.044 -8.394 8.514 1.00 89.94 93 SER A CA 1
ATOM 690 C C . SER A 1 93 ? 4.189 -8.479 10.026 1.00 89.94 93 SER A C 1
ATOM 692 O O . SER A 1 93 ? 4.003 -9.542 10.614 1.00 89.94 93 SER A O 1
ATOM 694 N N . ASP A 1 94 ? 4.537 -7.351 10.632 1.00 89.50 94 ASP A N 1
ATOM 695 C CA . ASP A 1 94 ? 4.587 -7.163 12.078 1.00 89.50 94 ASP A CA 1
ATOM 696 C C . ASP A 1 94 ? 3.420 -6.271 12.528 1.00 89.50 94 ASP A C 1
ATOM 698 O O . ASP A 1 94 ? 2.530 -5.925 11.756 1.00 89.50 94 ASP A O 1
ATOM 702 N N . LEU A 1 95 ? 3.400 -5.872 13.802 1.00 92.31 95 LEU A N 1
ATOM 703 C CA . LEU A 1 95 ? 2.313 -5.050 14.348 1.00 92.31 95 LEU A CA 1
ATOM 704 C C . LEU A 1 95 ? 2.242 -3.644 13.733 1.00 92.31 95 LEU A C 1
ATOM 706 O O . LEU A 1 95 ? 1.215 -2.989 13.835 1.00 92.31 95 LEU A O 1
ATOM 7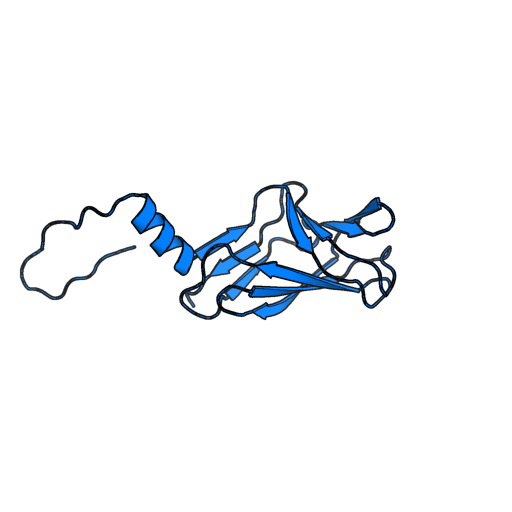10 N N . TYR A 1 96 ? 3.329 -3.134 13.164 1.00 92.56 96 TYR A N 1
ATOM 711 C CA . TYR A 1 96 ? 3.412 -1.748 12.694 1.00 92.56 96 TYR A CA 1
ATOM 712 C C . TYR A 1 96 ? 4.282 -1.584 11.443 1.00 92.56 96 TYR A C 1
ATOM 714 O O . TYR A 1 96 ? 4.396 -0.476 10.927 1.00 92.56 96 TYR A O 1
ATOM 722 N N . HIS A 1 97 ? 4.879 -2.671 10.953 1.00 94.06 97 HIS A N 1
ATOM 723 C CA . HIS A 1 97 ? 5.763 -2.706 9.796 1.00 94.06 97 HIS A CA 1
ATOM 724 C C . HIS A 1 97 ? 5.292 -3.775 8.824 1.00 94.06 97 HIS A C 1
ATOM 726 O O . HIS A 1 97 ? 5.031 -4.906 9.236 1.00 94.06 97 HIS A O 1
ATOM 732 N N . HIS A 1 98 ? 5.233 -3.429 7.542 1.00 95.62 98 HIS A N 1
ATOM 733 C CA . HIS A 1 98 ? 4.856 -4.371 6.500 1.00 95.62 98 HIS A CA 1
ATOM 734 C C . HIS A 1 98 ? 5.757 -4.210 5.281 1.00 95.62 98 HIS A C 1
ATOM 736 O O . HIS A 1 98 ? 5.898 -3.112 4.735 1.00 95.62 98 HIS A O 1
ATOM 742 N N . GLY A 1 99 ? 6.349 -5.324 4.861 1.00 96.31 99 GLY A N 1
ATOM 743 C CA . GLY A 1 99 ? 7.082 -5.449 3.613 1.00 96.31 99 GLY A CA 1
ATOM 744 C C . GLY A 1 99 ? 6.225 -6.118 2.548 1.00 96.31 99 GLY A C 1
ATOM 745 O O . GLY A 1 99 ? 5.543 -7.116 2.809 1.00 96.31 99 GLY A O 1
ATOM 746 N N . PHE A 1 100 ? 6.305 -5.606 1.323 1.00 97.25 100 PHE A N 1
ATOM 747 C CA . PHE A 1 100 ? 5.627 -6.155 0.155 1.00 97.25 100 PHE A CA 1
ATOM 748 C C . PHE A 1 100 ? 6.606 -6.386 -0.987 1.00 97.25 100 PHE A C 1
ATOM 750 O O . PHE A 1 100 ? 7.331 -5.479 -1.393 1.00 97.25 100 PHE A O 1
ATOM 757 N N . SER A 1 101 ? 6.561 -7.584 -1.559 1.00 97.06 101 SER A N 1
ATOM 758 C CA . SER A 1 101 ? 7.141 -7.848 -2.873 1.00 97.06 101 SER A CA 1
ATOM 759 C C . SER A 1 101 ? 6.275 -7.210 -3.953 1.00 97.06 101 SER A C 1
ATOM 761 O O . SER A 1 101 ? 5.043 -7.226 -3.871 1.00 97.06 101 SER A O 1
ATOM 763 N N . ILE A 1 102 ? 6.931 -6.636 -4.958 1.00 97.31 102 ILE A N 1
ATOM 764 C CA . ILE A 1 102 ? 6.300 -5.982 -6.098 1.00 97.31 102 ILE A CA 1
ATOM 765 C C . ILE A 1 102 ? 6.904 -6.539 -7.378 1.00 97.31 102 ILE A C 1
ATOM 767 O O . ILE A 1 102 ? 8.126 -6.569 -7.531 1.00 97.31 102 ILE A O 1
ATOM 771 N N . ASN A 1 103 ? 6.042 -6.907 -8.323 1.00 97.56 103 ASN A N 1
ATOM 772 C CA . ASN A 1 103 ? 6.441 -7.314 -9.662 1.00 97.56 103 ASN A CA 1
ATOM 773 C C . ASN A 1 103 ? 5.864 -6.367 -10.708 1.00 97.56 103 ASN A C 1
ATOM 775 O O . ASN A 1 103 ? 4.682 -6.023 -10.671 1.00 97.56 103 ASN A O 1
ATOM 779 N N . THR A 1 104 ? 6.664 -6.018 -11.703 1.00 96.88 104 THR A N 1
ATOM 780 C CA . THR A 1 104 ? 6.233 -5.306 -12.910 1.00 96.88 104 THR A CA 1
ATOM 781 C C . THR A 1 104 ? 6.555 -6.145 -14.143 1.00 96.88 104 THR A C 1
ATOM 783 O O . THR A 1 104 ? 7.339 -7.089 -14.077 1.00 96.88 104 THR A O 1
ATOM 786 N N . ALA A 1 105 ? 5.964 -5.806 -15.290 1.00 96.50 105 ALA A N 1
ATOM 787 C CA . ALA A 1 105 ? 6.305 -6.475 -16.546 1.00 96.50 105 ALA A CA 1
ATOM 788 C C . ALA A 1 105 ? 7.742 -6.152 -17.007 1.00 96.50 105 ALA A C 1
ATOM 790 O O . ALA A 1 105 ? 8.420 -6.999 -17.580 1.00 96.50 105 ALA A O 1
ATOM 791 N N . SER A 1 106 ? 8.191 -4.916 -16.768 1.00 94.06 106 SER A N 1
ATOM 792 C CA . SER A 1 106 ? 9.514 -4.396 -17.127 1.00 94.06 106 SER A CA 1
ATOM 793 C C . SER A 1 106 ? 9.721 -3.002 -16.523 1.00 94.06 106 SER A C 1
ATOM 795 O O . SER A 1 106 ? 8.774 -2.405 -16.010 1.00 94.06 106 SER A O 1
ATOM 797 N N . GLY A 1 107 ? 10.921 -2.439 -16.676 1.00 92.12 107 GLY A N 1
ATOM 798 C CA . GLY A 1 107 ? 11.201 -1.021 -16.410 1.00 92.12 107 GLY A CA 1
ATOM 799 C C . GLY A 1 107 ? 11.792 -0.727 -15.031 1.00 92.12 107 GLY A C 1
ATOM 800 O O . GLY A 1 107 ? 11.945 0.442 -14.678 1.00 92.12 107 GLY A O 1
ATOM 801 N N . LEU A 1 108 ? 12.140 -1.765 -14.268 1.00 94.00 108 LEU A N 1
ATOM 802 C CA . LEU A 1 108 ? 12.985 -1.634 -13.083 1.00 94.00 108 LEU A CA 1
ATOM 803 C C . LEU A 1 108 ? 14.445 -1.931 -13.449 1.00 94.00 108 LEU A C 1
ATOM 805 O O . LEU A 1 108 ? 14.727 -2.521 -14.496 1.00 94.00 108 LEU A O 1
ATOM 809 N N . ALA A 1 109 ? 15.368 -1.560 -12.568 1.00 94.50 109 ALA A N 1
ATOM 810 C CA . ALA A 1 109 ? 16.758 -1.989 -12.628 1.00 94.50 109 ALA A CA 1
ATOM 811 C C . ALA A 1 109 ? 17.233 -2.388 -11.227 1.00 94.50 109 ALA A C 1
ATOM 813 O O . ALA A 1 109 ? 16.918 -1.728 -10.241 1.00 94.50 109 ALA A O 1
ATOM 814 N N . GLY A 1 110 ? 17.971 -3.496 -11.131 1.00 94.88 110 GLY A N 1
ATOM 815 C CA . GLY A 1 110 ? 18.475 -3.981 -9.847 1.00 94.88 110 GLY A CA 1
ATOM 816 C C . GLY A 1 110 ? 19.406 -2.959 -9.192 1.00 94.88 110 GLY A C 1
ATOM 817 O O . GLY A 1 110 ? 20.315 -2.450 -9.842 1.00 94.88 110 GLY A O 1
ATOM 818 N N . GLY A 1 111 ? 19.178 -2.682 -7.909 1.00 93.69 111 GLY A N 1
ATOM 819 C CA . GLY A 1 111 ? 19.888 -1.667 -7.130 1.00 93.69 111 GLY A CA 1
ATOM 820 C C . GLY A 1 111 ? 19.179 -0.310 -7.058 1.00 93.69 111 GLY A C 1
ATOM 821 O O . GLY A 1 111 ? 19.527 0.494 -6.195 1.00 93.69 111 GLY A O 1
ATOM 822 N N . ASP A 1 112 ? 18.169 -0.059 -7.898 1.00 94.00 112 ASP A N 1
ATOM 823 C CA . ASP A 1 112 ? 17.446 1.214 -7.897 1.00 94.00 112 ASP A CA 1
ATOM 824 C C . ASP A 1 112 ? 16.443 1.327 -6.746 1.00 94.00 112 ASP A C 1
ATOM 826 O O . ASP A 1 112 ? 15.810 0.353 -6.328 1.00 94.00 112 ASP A O 1
ATOM 830 N N . GLY A 1 113 ? 16.224 2.563 -6.294 1.00 93.38 113 GLY A N 1
ATOM 831 C CA . GLY A 1 113 ? 15.130 2.892 -5.387 1.00 93.38 113 GLY A CA 1
ATOM 832 C C . GLY A 1 113 ? 13.758 2.699 -6.039 1.00 93.38 113 GLY A C 1
ATOM 833 O O . GLY A 1 113 ? 13.563 2.959 -7.228 1.00 93.38 113 GLY A O 1
ATOM 834 N N . LEU A 1 114 ? 12.792 2.275 -5.229 1.00 92.75 114 LEU A N 1
ATOM 835 C CA . LEU A 1 114 ? 11.414 2.011 -5.628 1.00 92.75 114 LEU A CA 1
ATOM 836 C C . LEU A 1 114 ? 10.453 2.751 -4.699 1.00 92.75 114 LEU A C 1
ATOM 838 O O . LEU A 1 114 ? 10.630 2.733 -3.481 1.00 92.75 114 LEU A O 1
ATOM 842 N N . VAL A 1 115 ? 9.405 3.361 -5.252 1.00 95.31 115 VAL A N 1
ATOM 843 C CA . VAL A 1 115 ? 8.311 3.940 -4.459 1.00 95.31 115 VAL A CA 1
ATOM 844 C C . VAL A 1 115 ? 6.995 3.313 -4.888 1.00 95.31 115 VAL A C 1
ATOM 846 O O . VAL A 1 115 ? 6.620 3.427 -6.054 1.00 95.31 115 VAL A O 1
ATOM 849 N N . LEU A 1 116 ? 6.274 2.701 -3.947 1.00 95.69 116 LEU A N 1
ATOM 850 C CA . LEU A 1 116 ? 4.902 2.255 -4.181 1.00 95.69 116 LEU A CA 1
ATOM 851 C C . LEU A 1 116 ? 3.964 3.458 -4.107 1.00 95.69 116 LEU A C 1
ATOM 853 O O . LEU A 1 116 ? 3.966 4.208 -3.126 1.00 95.69 116 LEU A O 1
ATOM 857 N N . TYR A 1 117 ? 3.158 3.634 -5.143 1.00 91.88 117 TYR A N 1
ATOM 858 C CA . TYR A 1 117 ? 2.297 4.790 -5.321 1.00 91.88 117 TYR A CA 1
ATOM 859 C C . TYR A 1 117 ? 0.880 4.354 -5.720 1.00 91.88 117 TYR A C 1
ATOM 861 O O . TYR A 1 117 ? 0.677 3.451 -6.532 1.00 91.88 117 TYR A O 1
ATOM 869 N N . ASN A 1 118 ? -0.114 5.016 -5.132 1.00 93.25 118 ASN A N 1
ATOM 870 C CA . ASN A 1 118 ? -1.516 4.899 -5.502 1.00 93.25 118 ASN A CA 1
ATOM 871 C C . ASN A 1 118 ? -1.933 6.110 -6.340 1.00 93.25 118 ASN A C 1
ATOM 873 O O . ASN A 1 118 ? -1.944 7.239 -5.841 1.00 93.25 118 ASN A O 1
ATOM 877 N N . SER A 1 119 ? -2.331 5.860 -7.587 1.00 85.62 119 SER A N 1
ATOM 878 C CA . SER A 1 119 ? -2.812 6.879 -8.528 1.00 85.62 119 SER A CA 1
ATOM 879 C C . SER A 1 119 ? -4.298 7.231 -8.365 1.00 85.62 119 SER A C 1
ATOM 881 O O . SER A 1 119 ? -4.774 8.139 -9.041 1.00 85.62 119 SER A O 1
ATOM 883 N N . GLY A 1 120 ? -5.027 6.562 -7.460 1.00 86.88 120 GLY A N 1
ATOM 884 C CA . GLY A 1 120 ? -6.386 6.944 -7.054 1.00 86.88 120 GLY A CA 1
ATOM 885 C C . GLY A 1 120 ? -7.385 5.800 -6.866 1.00 86.88 120 GLY A C 1
ATOM 886 O O . GLY A 1 120 ? -8.519 6.060 -6.481 1.00 86.88 120 GLY A O 1
ATOM 887 N N . SER A 1 121 ? -7.001 4.550 -7.132 1.00 91.12 121 SER A N 1
ATOM 888 C CA . SER A 1 121 ? -7.905 3.386 -7.038 1.00 91.12 121 SER A CA 1
ATOM 889 C C . SER A 1 121 ? -7.335 2.204 -6.255 1.00 91.12 121 SER A C 1
ATOM 891 O O . SER A 1 121 ? -8.050 1.231 -6.018 1.00 91.12 121 SER A O 1
ATOM 893 N N . ALA A 1 122 ? -6.072 2.278 -5.836 1.00 95.88 122 ALA A N 1
ATOM 894 C CA . ALA A 1 122 ? -5.443 1.222 -5.067 1.00 95.88 122 ALA A CA 1
ATOM 895 C C . ALA A 1 122 ? -5.812 1.307 -3.583 1.00 95.88 122 ALA A C 1
ATOM 897 O O . ALA A 1 122 ? -5.966 2.397 -3.025 1.00 95.88 122 ALA A O 1
ATOM 898 N N . SER A 1 123 ? -5.902 0.153 -2.929 1.00 95.81 123 SER A N 1
ATOM 899 C CA . SER A 1 123 ? -6.055 0.075 -1.483 1.00 95.81 123 SER A CA 1
ATOM 900 C C . SER A 1 123 ? -5.280 -1.082 -0.874 1.00 95.81 123 SER A C 1
ATOM 902 O O . SER A 1 123 ? -5.272 -2.182 -1.422 1.00 95.81 123 SER A O 1
ATOM 904 N N . ILE A 1 124 ? -4.687 -0.836 0.292 1.00 95.94 124 ILE A N 1
ATOM 905 C CA . ILE A 1 124 ? -4.118 -1.863 1.169 1.00 95.94 124 ILE A CA 1
ATOM 906 C C . ILE A 1 124 ? -4.897 -1.834 2.475 1.00 95.94 124 ILE A C 1
ATOM 908 O O . ILE A 1 124 ? -5.064 -0.768 3.069 1.00 95.94 124 ILE A O 1
ATOM 912 N N . GLU A 1 125 ? -5.386 -2.983 2.909 1.00 95.38 125 GLU A N 1
ATOM 913 C CA . GLU A 1 125 ? -6.174 -3.123 4.127 1.00 95.38 125 GLU A CA 1
ATOM 914 C C . GLU A 1 125 ? -5.465 -4.074 5.084 1.00 95.38 125 GLU A C 1
ATOM 916 O O . GLU A 1 125 ? -4.955 -5.116 4.675 1.00 95.38 125 GLU A O 1
ATOM 921 N N . PHE A 1 126 ? -5.434 -3.684 6.351 1.00 95.25 126 PHE A N 1
ATOM 922 C CA . PHE A 1 126 ? -4.795 -4.395 7.444 1.00 95.25 126 PHE A CA 1
ATOM 923 C C . PHE A 1 126 ? -5.880 -4.723 8.460 1.00 95.25 126 PHE A C 1
ATOM 925 O O . PHE A 1 126 ? -6.432 -3.810 9.071 1.00 95.25 126 PHE A O 1
ATOM 932 N N . SER A 1 127 ? -6.187 -6.005 8.643 1.00 93.62 127 SER A N 1
ATOM 933 C CA . SER A 1 127 ? -7.125 -6.481 9.664 1.00 93.62 127 SER A CA 1
ATOM 934 C C . SER A 1 127 ? -6.387 -7.325 10.692 1.00 93.62 127 SER A C 1
ATOM 936 O O . SER A 1 127 ? -5.659 -8.239 10.327 1.00 93.62 127 SER A O 1
ATOM 938 N N . SER A 1 128 ? -6.581 -7.052 11.980 1.00 89.44 128 SER A N 1
ATOM 939 C CA . SER A 1 128 ? -6.106 -7.944 13.055 1.00 89.44 128 SER A CA 1
ATOM 940 C C . SER A 1 128 ? -7.150 -8.979 13.485 1.00 89.44 128 SER A C 1
ATOM 942 O O . SER A 1 128 ? -6.868 -9.805 14.351 1.00 89.44 128 SER A O 1
ATOM 944 N N . GLU A 1 129 ? -8.341 -8.944 12.886 1.00 78.00 129 GLU A N 1
ATOM 945 C CA . GLU A 1 129 ? -9.392 -9.938 13.094 1.00 78.00 129 GLU A CA 1
ATOM 946 C C . GLU A 1 129 ? -9.282 -11.039 12.025 1.00 78.00 129 GLU A C 1
ATOM 948 O O . GLU A 1 129 ? -8.897 -10.763 10.879 1.00 78.00 129 GLU A O 1
ATOM 953 N N . LEU A 1 130 ? -9.533 -12.287 12.444 1.00 59.34 130 LEU A N 1
ATOM 954 C CA . LEU A 1 130 ? -9.468 -13.493 11.610 1.00 59.34 130 LEU A CA 1
ATOM 955 C C . LEU A 1 130 ? -10.684 -13.596 10.684 1.00 59.34 130 LEU A C 1
ATOM 957 O O . LEU A 1 130 ? -11.808 -13.369 11.186 1.00 59.34 130 LEU A O 1
#

Secondary structure (DSSP, 8-state):
------SSSPPPP----HHHHHHHHHHHEEEE-SSEEEEEEEESSSSEEEEEEE-SS--SSPPEEEES-GGGEEEEETTS-EEEEEEEEEEEE-SSEEEEEEEESS---TT-EEEEEE-SS--EEEE---

pLDDT: mean 89.89, std 8.69, range [58.56, 97.88]

Radius of gyration: 18.55 Å; chains: 1; bounding box: 48×24×53 Å

Sequence (130 aa):
MVQVEPGSVATDFENRSFGEELLLCQRYYQKLSAAGRFGVGQCYSTTSGEVHLWLPTSMRSAANVTFSAASTFVVFSAAGSNITVTAISPVSSDLYHHGFSINTASGLAGGDGLVLYNSGSASIEFSSEL